Protein AF-A0A925BL27-F1 (afdb_monomer_lite)

Sequence (68 aa):
MPSTLKSLVQSRHPLISIETRDEEHALELVRAIAAELSRPLYEWSMTSGMRQLDKKGTWQPVAMKAGK

Secondary structure (DSSP, 8-state):
--HHHHHHHTSS--------S-HHHHHHHHHHHHHHTT---EEEETTTEEEEE-TTS-EEE-------

Radius of gyration: 13.44 Å; chains: 1; bounding box: 28×27×44 Å

Foldseek 3Di:
DPVVVLVVVVDPDPDDDDDDPCVVVVVVVVVVSCVVVVHWDWDADPVQGIWTQDPVRDTDDDPPPDDD

Structure (mmCIF, N/CA/C/O backbone):
data_AF-A0A925BL27-F1
#
_entry.id   AF-A0A925BL27-F1
#
loop_
_atom_site.group_PDB
_atom_site.id
_atom_site.type_symbol
_atom_site.label_atom_id
_atom_site.label_alt_id
_atom_site.label_comp_id
_atom_site.label_asym_id
_atom_site.label_entity_id
_atom_site.label_seq_id
_atom_site.pdbx_PDB_ins_code
_atom_site.Cartn_x
_atom_site.Cartn_y
_atom_site.Cartn_z
_atom_site.occupancy
_atom_site.B_iso_or_equiv
_atom_site.auth_seq_id
_atom_site.auth_comp_id
_atom_site.auth_asym_id
_atom_site.auth_atom_id
_atom_site.pdbx_PDB_model_num
ATOM 1 N N . MET A 1 1 ? -7.703 -0.123 -15.908 1.00 45.94 1 MET A N 1
ATOM 2 C CA . MET A 1 1 ? -7.937 0.066 -14.459 1.00 45.94 1 MET A CA 1
ATOM 3 C C . MET A 1 1 ? -7.256 -1.078 -13.721 1.00 45.94 1 MET A C 1
ATOM 5 O O . MET A 1 1 ? -7.525 -2.207 -14.118 1.00 45.94 1 MET A O 1
ATOM 9 N N . PRO A 1 2 ? -6.390 -0.856 -12.716 1.00 56.81 2 PRO A N 1
ATOM 10 C CA . PRO A 1 2 ? -5.765 -1.933 -11.942 1.00 56.81 2 PRO A CA 1
ATOM 11 C C . PRO A 1 2 ? -6.802 -2.528 -10.970 1.00 56.81 2 PRO A C 1
ATOM 13 O O . PRO A 1 2 ? -6.748 -2.337 -9.760 1.00 56.81 2 PRO A O 1
ATOM 16 N N . SER A 1 3 ? -7.829 -3.180 -11.515 1.00 68.69 3 SER A N 1
ATOM 17 C CA . SER A 1 3 ? -9.015 -3.623 -10.774 1.00 68.69 3 SER A CA 1
ATOM 18 C C . SER A 1 3 ? -8.735 -4.824 -9.873 1.00 68.69 3 SER A C 1
ATOM 20 O O . SER A 1 3 ? -9.288 -4.907 -8.780 1.00 68.69 3 SER A O 1
ATOM 22 N N . THR A 1 4 ? -7.843 -5.725 -10.286 1.00 84.62 4 THR A N 1
ATOM 23 C CA . THR A 1 4 ? -7.595 -6.982 -9.570 1.00 84.62 4 THR A CA 1
ATOM 24 C C . THR A 1 4 ? -6.954 -6.761 -8.202 1.00 84.62 4 THR A C 1
ATOM 26 O O . THR A 1 4 ? -7.446 -7.297 -7.213 1.00 84.62 4 THR A O 1
ATOM 29 N N . LEU A 1 5 ? -5.903 -5.934 -8.105 1.00 88.12 5 LEU A N 1
ATOM 30 C CA . LEU A 1 5 ? -5.215 -5.698 -6.828 1.00 88.12 5 LEU A CA 1
ATOM 31 C C . LEU A 1 5 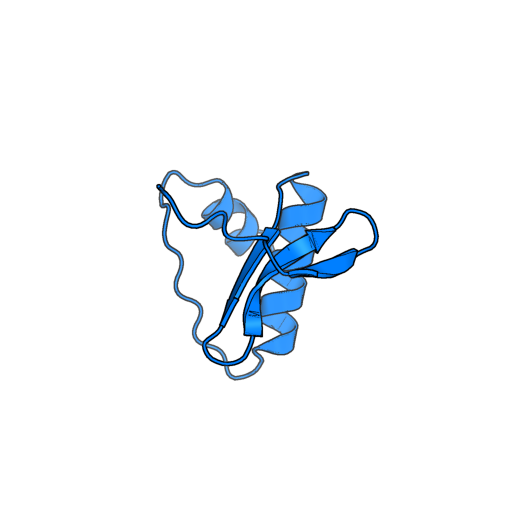? -6.135 -5.011 -5.813 1.00 88.12 5 LEU A C 1
ATOM 33 O O . LEU A 1 5 ? -6.175 -5.408 -4.652 1.00 88.12 5 LEU A O 1
ATOM 37 N N . LYS A 1 6 ? -6.947 -4.047 -6.258 1.00 90.25 6 LYS A N 1
ATOM 38 C CA . LYS A 1 6 ? -7.950 -3.399 -5.406 1.00 90.25 6 LYS A CA 1
ATOM 39 C C . LYS A 1 6 ? -8.958 -4.410 -4.854 1.00 90.25 6 LYS A C 1
ATOM 41 O O . LYS A 1 6 ? -9.222 -4.413 -3.653 1.00 90.25 6 LYS A O 1
ATOM 46 N N . SER A 1 7 ? -9.480 -5.298 -5.701 1.00 90.69 7 SER A N 1
ATOM 47 C CA . SER A 1 7 ? -10.389 -6.362 -5.261 1.00 90.69 7 SER A CA 1
ATOM 48 C C . SER A 1 7 ? -9.732 -7.313 -4.262 1.00 90.69 7 SER A C 1
ATOM 50 O O . SER A 1 7 ? -10.383 -7.702 -3.295 1.00 90.69 7 SER A O 1
ATOM 52 N N . LEU A 1 8 ? -8.451 -7.650 -4.448 1.00 90.44 8 LEU A N 1
ATOM 53 C CA . LEU A 1 8 ? -7.700 -8.473 -3.497 1.00 90.44 8 LEU A CA 1
ATOM 54 C C . LEU A 1 8 ? -7.539 -7.770 -2.143 1.00 90.44 8 LEU A C 1
ATOM 56 O O . LEU A 1 8 ? -7.836 -8.381 -1.119 1.00 90.44 8 LEU A O 1
ATOM 60 N N . VAL A 1 9 ? -7.169 -6.485 -2.135 1.00 89.06 9 VAL A N 1
ATOM 61 C CA . VAL A 1 9 ? -7.033 -5.667 -0.912 1.00 89.06 9 VAL A CA 1
ATOM 62 C C . VAL A 1 9 ? -8.356 -5.555 -0.146 1.00 89.06 9 VAL A C 1
ATOM 64 O O . VAL A 1 9 ? -8.366 -5.512 1.081 1.00 89.06 9 VAL A O 1
ATOM 67 N N . GLN A 1 10 ? -9.487 -5.515 -0.852 1.00 89.69 10 GLN A N 1
ATOM 68 C CA . GLN A 1 10 ? -10.820 -5.484 -0.239 1.00 89.69 10 GLN A CA 1
ATOM 69 C C . GLN A 1 10 ? -11.376 -6.879 0.090 1.00 89.69 10 GLN A C 1
ATOM 71 O O . GLN A 1 10 ? -12.444 -6.989 0.697 1.00 89.69 10 GLN A O 1
ATOM 76 N N . SER A 1 11 ? -10.689 -7.947 -0.317 1.00 88.50 11 SER A N 1
ATOM 77 C CA . SER A 1 11 ? -11.128 -9.314 -0.060 1.00 88.50 11 SER A CA 1
ATOM 78 C C . SER A 1 11 ? -10.889 -9.706 1.402 1.00 88.50 11 SER A C 1
ATOM 80 O O . SER A 1 11 ? -10.112 -9.086 2.122 1.00 88.50 11 SER A O 1
ATOM 82 N N . ARG A 1 12 ? -11.533 -10.783 1.863 1.00 85.56 12 ARG A N 1
ATOM 83 C CA . ARG A 1 12 ? -11.301 -11.344 3.208 1.00 85.56 12 ARG A CA 1
ATOM 84 C C . ARG A 1 12 ? -9.985 -12.140 3.316 1.00 85.56 12 ARG A C 1
ATOM 86 O O . ARG A 1 12 ? -9.837 -12.918 4.253 1.00 85.56 12 ARG A O 1
ATOM 93 N N . HIS A 1 13 ? -9.048 -11.965 2.378 1.00 82.44 13 HIS A N 1
ATOM 94 C CA . HIS A 1 13 ? -7.725 -12.592 2.399 1.00 82.44 13 HIS A CA 1
ATOM 95 C C . HIS A 1 13 ? -6.684 -11.563 2.861 1.00 82.44 13 HIS A C 1
ATOM 97 O O . HIS A 1 13 ? -6.373 -10.636 2.116 1.00 82.44 13 HIS A O 1
ATOM 103 N N . PRO A 1 14 ? -6.140 -11.694 4.082 1.00 79.94 14 PRO A N 1
ATOM 104 C CA . PRO A 1 14 ? -5.302 -10.658 4.685 1.00 79.94 14 PRO A CA 1
ATOM 105 C C . PRO A 1 14 ? -3.854 -10.631 4.166 1.00 79.94 14 PRO A C 1
ATOM 107 O O . PRO A 1 14 ? -3.091 -9.762 4.577 1.00 79.94 14 PRO A O 1
ATOM 110 N N . LEU A 1 15 ? -3.458 -11.572 3.303 1.00 90.88 15 LEU A N 1
ATOM 111 C CA . LEU A 1 15 ? -2.086 -11.721 2.822 1.00 90.88 15 LEU A CA 1
ATOM 112 C C . LEU A 1 15 ? -2.066 -11.841 1.296 1.00 90.88 15 LEU A C 1
ATOM 114 O O . LEU A 1 15 ? -2.721 -12.713 0.728 1.00 90.88 15 LEU A O 1
ATOM 118 N N . ILE A 1 16 ? -1.292 -10.972 0.651 1.00 90.06 16 ILE A N 1
ATOM 119 C CA . ILE A 1 16 ? -1.081 -10.940 -0.797 1.00 90.06 16 ILE A CA 1
ATOM 120 C C . ILE A 1 16 ? 0.432 -10.985 -1.022 1.00 90.06 16 ILE A C 1
ATOM 122 O O . ILE A 1 16 ? 1.144 -10.131 -0.499 1.00 90.06 16 ILE A O 1
ATOM 126 N N . SER A 1 17 ? 0.916 -11.967 -1.785 1.00 93.38 17 SER A N 1
ATOM 127 C CA . SER A 1 17 ? 2.309 -12.007 -2.248 1.00 93.38 17 SER A CA 1
ATOM 128 C C . SER A 1 17 ? 2.386 -11.435 -3.662 1.00 93.38 17 SER A C 1
ATOM 130 O O . SER A 1 17 ? 1.569 -11.799 -4.510 1.00 93.38 17 SER A O 1
ATOM 132 N N . ILE A 1 18 ? 3.341 -10.539 -3.912 1.00 93.00 18 ILE A N 1
ATOM 133 C CA . ILE A 1 18 ? 3.587 -9.937 -5.227 1.00 93.00 18 ILE A CA 1
ATOM 134 C C . ILE A 1 18 ? 5.026 -10.263 -5.622 1.00 93.00 18 ILE A C 1
ATOM 136 O O . ILE A 1 18 ? 5.964 -9.781 -4.996 1.00 93.00 18 ILE A O 1
ATOM 140 N N . GLU A 1 19 ? 5.192 -11.057 -6.676 1.00 95.62 19 GLU A N 1
ATOM 141 C CA . GLU A 1 19 ? 6.490 -11.334 -7.289 1.00 95.62 19 GLU A CA 1
ATOM 142 C C . GLU A 1 19 ? 6.558 -10.621 -8.637 1.00 95.62 19 GLU A C 1
ATOM 144 O O . GLU A 1 19 ? 5.756 -10.872 -9.538 1.00 95.62 19 GLU A O 1
ATOM 149 N N . THR A 1 20 ? 7.491 -9.684 -8.770 1.00 94.94 20 THR A N 1
ATOM 150 C CA . THR A 1 20 ?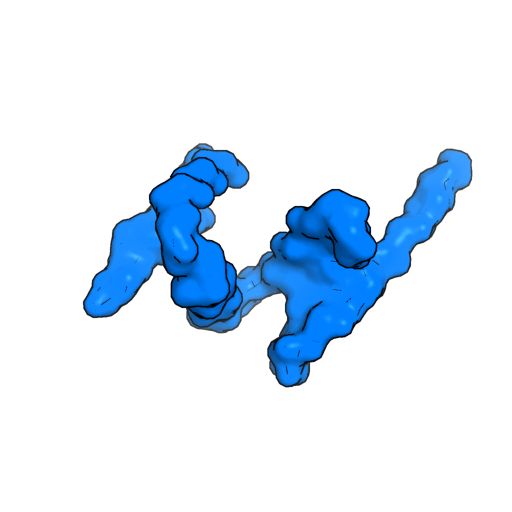 7.638 -8.852 -9.965 1.00 94.94 20 THR A CA 1
ATOM 151 C C . THR A 1 20 ? 9.091 -8.431 -10.136 1.00 94.94 20 THR A C 1
ATOM 153 O O . THR A 1 20 ? 9.850 -8.372 -9.171 1.00 94.94 20 THR A O 1
ATOM 156 N N . ARG A 1 21 ? 9.484 -8.130 -11.377 1.00 97.19 21 ARG A N 1
ATOM 157 C CA . ARG A 1 21 ? 10.780 -7.497 -11.678 1.00 97.19 21 ARG A CA 1
ATOM 158 C C . ARG A 1 21 ? 10.716 -5.973 -11.563 1.00 97.19 21 ARG A C 1
ATOM 160 O O . ARG A 1 21 ? 11.759 -5.335 -11.515 1.00 97.19 21 ARG A O 1
ATOM 167 N N . ASP A 1 22 ? 9.505 -5.425 -11.544 1.00 96.31 22 ASP A N 1
ATOM 168 C CA . ASP A 1 22 ? 9.211 -4.001 -11.421 1.00 96.31 22 ASP A CA 1
ATOM 169 C C . ASP A 1 22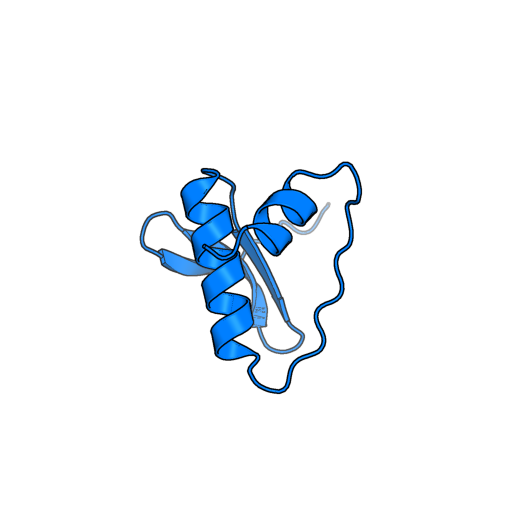 ? 8.558 -3.741 -10.058 1.00 96.31 22 ASP A C 1
ATOM 171 O O . ASP A 1 22 ? 7.332 -3.712 -9.911 1.00 96.31 22 ASP A O 1
ATOM 175 N N . GLU A 1 23 ? 9.404 -3.694 -9.030 1.00 93.94 23 GL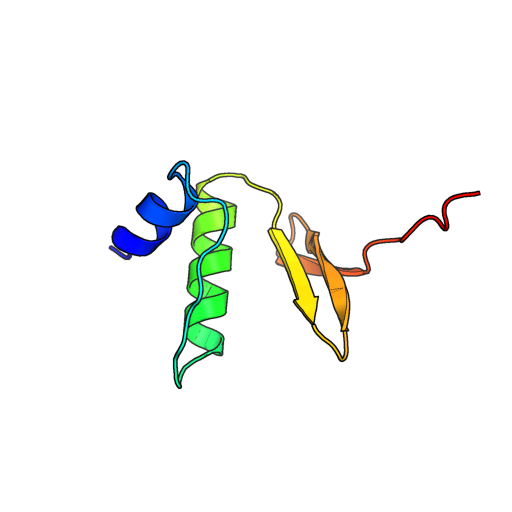U A N 1
ATOM 176 C CA . GLU A 1 23 ? 8.993 -3.476 -7.641 1.00 93.94 23 GLU A CA 1
ATOM 177 C C . GLU A 1 23 ? 8.440 -2.063 -7.439 1.00 93.94 23 GLU A C 1
ATOM 179 O O . GLU A 1 23 ? 7.422 -1.886 -6.770 1.00 93.94 23 GLU A O 1
ATOM 184 N N . GLU A 1 24 ? 9.074 -1.065 -8.057 1.00 93.88 24 GLU A N 1
ATOM 185 C CA . GLU A 1 24 ? 8.695 0.341 -7.929 1.00 93.88 24 GLU A CA 1
ATOM 186 C C . GLU A 1 24 ? 7.256 0.560 -8.404 1.00 93.88 24 GLU A C 1
ATOM 188 O O . GLU A 1 24 ? 6.431 1.079 -7.643 1.00 93.88 24 GLU A O 1
ATOM 193 N N . HIS A 1 25 ? 6.903 0.042 -9.584 1.00 93.88 25 HIS A N 1
ATOM 194 C CA . HIS A 1 25 ? 5.536 0.135 -10.088 1.00 93.88 25 HIS A CA 1
ATOM 195 C C . HIS A 1 25 ? 4.516 -0.579 -9.185 1.00 93.88 25 HIS A C 1
ATOM 197 O O . HIS A 1 25 ? 3.414 -0.075 -8.945 1.00 93.88 25 HIS A O 1
ATOM 203 N N . ALA A 1 26 ? 4.862 -1.749 -8.640 1.00 94.44 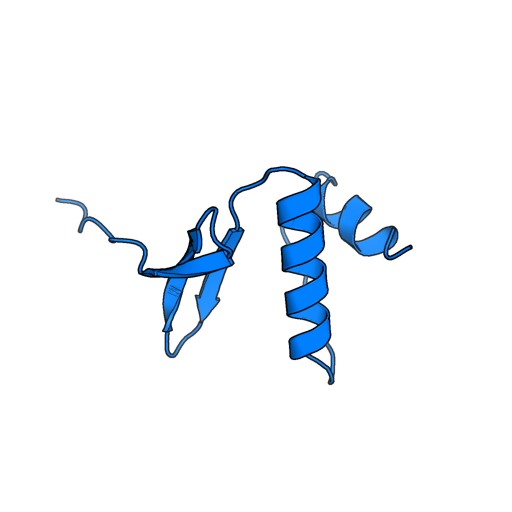26 ALA A N 1
ATOM 204 C CA . ALA A 1 26 ? 3.974 -2.465 -7.725 1.00 94.44 26 ALA A CA 1
ATOM 205 C C . ALA A 1 26 ? 3.711 -1.666 -6.437 1.00 94.44 26 ALA A C 1
ATOM 207 O O . ALA A 1 26 ? 2.564 -1.578 -5.984 1.00 94.44 26 ALA A O 1
ATOM 208 N N . LEU A 1 27 ? 4.746 -1.040 -5.873 1.00 93.19 27 LEU A N 1
ATOM 209 C CA . LEU A 1 27 ? 4.623 -0.178 -4.698 1.00 93.19 27 LEU A CA 1
ATOM 210 C C . LEU A 1 27 ? 3.776 1.069 -4.992 1.00 93.19 27 LEU A C 1
ATOM 212 O O . LEU A 1 27 ? 2.948 1.452 -4.159 1.00 93.19 27 LEU A O 1
ATOM 216 N N . GLU A 1 28 ? 3.927 1.684 -6.166 1.00 93.88 28 GLU A N 1
ATOM 217 C CA . GLU A 1 28 ? 3.084 2.805 -6.606 1.00 93.88 28 GLU A CA 1
ATOM 218 C C . GLU A 1 28 ? 1.605 2.418 -6.682 1.00 93.88 28 GLU A C 1
ATOM 220 O O . GLU A 1 28 ? 0.748 3.146 -6.172 1.00 93.88 28 GLU A O 1
ATOM 225 N N . LEU A 1 29 ? 1.294 1.249 -7.251 1.00 94.12 29 LEU A N 1
ATOM 226 C CA . LEU A 1 29 ? -0.078 0.743 -7.320 1.00 94.12 29 LEU A CA 1
ATOM 227 C C . LEU A 1 29 ? -0.674 0.516 -5.926 1.00 94.12 29 LEU A C 1
ATOM 229 O O . LEU A 1 29 ? -1.818 0.905 -5.679 1.00 94.12 29 LEU A O 1
ATOM 233 N N . VAL A 1 30 ? 0.090 -0.065 -4.996 1.00 93.62 30 VAL A N 1
ATOM 234 C CA . VAL A 1 30 ? -0.355 -0.250 -3.604 1.00 93.62 30 VAL A CA 1
ATOM 235 C C . VAL A 1 30 ? -0.637 1.099 -2.935 1.00 93.62 30 VAL A C 1
ATOM 237 O O . VAL A 1 30 ? -1.674 1.255 -2.285 1.00 93.62 30 VAL A O 1
ATOM 240 N N . ARG A 1 31 ? 0.232 2.100 -3.129 1.00 93.00 31 ARG A N 1
ATOM 241 C CA . ARG A 1 31 ? 0.027 3.464 -2.606 1.00 93.00 31 ARG A CA 1
ATOM 242 C C . ARG A 1 31 ? -1.214 4.123 -3.188 1.00 93.00 31 ARG A C 1
ATOM 244 O O . ARG A 1 31 ? -2.006 4.685 -2.430 1.00 93.00 31 ARG A O 1
ATOM 251 N N . ALA A 1 32 ? -1.405 4.023 -4.501 1.00 93.50 32 ALA A N 1
ATOM 252 C CA . ALA A 1 32 ? -2.573 4.569 -5.181 1.00 93.50 32 ALA A CA 1
ATOM 253 C C . ALA A 1 32 ? -3.870 3.944 -4.647 1.00 93.50 32 ALA A C 1
ATOM 255 O O . ALA A 1 32 ? -4.808 4.667 -4.316 1.00 93.50 32 ALA A O 1
ATOM 256 N N . ILE A 1 33 ? -3.899 2.619 -4.472 1.00 93.50 33 ILE A N 1
ATOM 257 C CA . ILE A 1 33 ? -5.056 1.903 -3.917 1.00 93.50 33 ILE A CA 1
ATOM 258 C C . ILE A 1 33 ? -5.302 2.292 -2.455 1.00 93.50 33 ILE A C 1
ATOM 260 O O . ILE A 1 33 ? -6.448 2.514 -2.070 1.00 93.50 33 ILE A O 1
ATOM 264 N N . ALA A 1 34 ? -4.260 2.403 -1.626 1.00 92.81 34 ALA A N 1
ATOM 265 C CA . ALA A 1 34 ? -4.414 2.822 -0.233 1.00 92.81 34 ALA A CA 1
ATOM 266 C C . ALA A 1 34 ? -4.993 4.244 -0.125 1.00 92.81 34 ALA A C 1
ATOM 268 O O . ALA A 1 34 ? -5.911 4.472 0.669 1.00 92.81 34 ALA A O 1
ATOM 269 N N . ALA A 1 35 ? -4.513 5.169 -0.964 1.00 92.44 35 ALA A N 1
ATOM 270 C CA . ALA A 1 35 ? -5.043 6.525 -1.061 1.00 92.44 35 ALA A CA 1
ATOM 271 C C . ALA A 1 35 ? -6.506 6.531 -1.533 1.00 92.44 35 ALA A C 1
ATOM 273 O O . ALA A 1 35 ? -7.353 7.154 -0.893 1.00 92.44 35 ALA A O 1
ATOM 274 N N . GLU A 1 36 ? -6.825 5.778 -2.591 1.00 92.50 36 GLU A N 1
ATOM 275 C CA . GLU A 1 36 ? -8.188 5.644 -3.121 1.00 92.50 36 GLU A CA 1
ATOM 276 C C . GLU A 1 36 ? -9.157 5.080 -2.069 1.00 92.50 36 GLU A C 1
ATOM 278 O O . GLU A 1 36 ? -10.286 5.549 -1.931 1.00 92.50 36 GLU A O 1
ATOM 283 N N . LEU A 1 37 ? -8.710 4.103 -1.277 1.00 91.88 37 LEU A N 1
ATOM 284 C CA . LEU A 1 37 ? -9.502 3.490 -0.211 1.00 91.88 37 LEU A CA 1
ATOM 285 C C . LEU A 1 37 ? -9.493 4.293 1.101 1.00 91.88 37 LEU A C 1
ATOM 287 O O . LEU A 1 37 ? -10.123 3.862 2.069 1.00 91.88 37 LEU A O 1
ATOM 291 N N . SER A 1 38 ? -8.785 5.429 1.159 1.00 92.38 38 SER A N 1
ATOM 292 C CA . SER A 1 38 ? -8.571 6.215 2.385 1.00 92.38 38 SER A CA 1
ATOM 293 C C . SER A 1 38 ? -8.082 5.359 3.564 1.00 92.38 38 SER A C 1
ATOM 295 O O . SER A 1 38 ? -8.511 5.530 4.709 1.00 92.38 38 SER A O 1
ATOM 297 N N . ARG A 1 39 ? -7.197 4.395 3.285 1.00 90.94 39 ARG A N 1
ATOM 298 C CA . ARG A 1 39 ? -6.605 3.491 4.279 1.00 90.94 39 ARG A CA 1
ATOM 299 C C . ARG A 1 39 ? -5.193 3.960 4.642 1.00 90.94 39 ARG A C 1
ATOM 301 O O . ARG A 1 39 ? -4.456 4.391 3.758 1.00 90.94 39 ARG A O 1
ATOM 308 N N . PRO A 1 40 ? -4.783 3.860 5.918 1.00 93.88 40 PRO A N 1
ATOM 309 C CA . PRO A 1 40 ? -3.393 4.106 6.277 1.00 93.88 40 PRO A CA 1
ATOM 310 C C . PRO A 1 40 ? -2.495 3.051 5.619 1.00 93.88 40 PRO A C 1
ATOM 312 O O . PRO A 1 40 ? -2.818 1.863 5.646 1.00 93.88 40 PRO A O 1
ATOM 315 N N . LEU A 1 41 ? -1.369 3.489 5.057 1.00 95.06 41 LEU A N 1
ATOM 316 C CA . LEU A 1 41 ? -0.362 2.603 4.486 1.00 95.06 41 LEU A CA 1
ATOM 317 C C . LEU A 1 41 ? 0.851 2.530 5.411 1.00 95.06 41 LEU A C 1
ATOM 319 O O . LEU A 1 41 ? 1.441 3.557 5.755 1.00 95.06 41 LEU A O 1
ATOM 323 N N . TYR A 1 42 ? 1.221 1.307 5.772 1.00 95.56 42 TYR A N 1
ATOM 324 C CA . TYR A 1 42 ? 2.437 0.995 6.506 1.00 95.56 42 TYR A CA 1
ATOM 325 C C . TYR A 1 42 ? 3.338 0.147 5.620 1.00 95.56 42 TYR A C 1
ATOM 327 O O . TYR A 1 42 ? 2.867 -0.778 4.961 1.00 95.56 42 TYR A O 1
ATOM 335 N N . GLU A 1 43 ? 4.625 0.459 5.630 1.00 94.94 43 GLU A N 1
ATOM 336 C CA . GLU A 1 43 ? 5.659 -0.303 4.944 1.00 94.94 43 GLU A CA 1
ATOM 337 C C . GLU A 1 43 ? 6.654 -0.791 5.986 1.00 94.94 43 GLU A C 1
ATOM 339 O O . GLU A 1 43 ? 7.023 -0.061 6.910 1.00 94.94 43 GLU A O 1
ATOM 344 N N . TRP A 1 44 ? 7.080 -2.037 5.843 1.00 95.06 44 TRP A N 1
ATOM 345 C CA . TRP A 1 44 ? 8.211 -2.555 6.585 1.00 95.06 44 TRP A CA 1
ATOM 346 C C . TRP A 1 44 ? 9.231 -3.085 5.596 1.00 95.06 44 TRP A C 1
ATOM 348 O O . TRP A 1 44 ? 8.890 -3.842 4.689 1.00 95.06 44 TRP A O 1
ATOM 358 N N . SER A 1 45 ? 10.488 -2.715 5.803 1.00 91.62 45 SER A N 1
ATOM 359 C CA . SER A 1 45 ? 11.607 -3.348 5.124 1.00 91.62 45 SER A CA 1
ATOM 360 C C . SER A 1 45 ? 12.753 -3.577 6.095 1.00 91.62 45 SER A C 1
ATOM 362 O O . SER A 1 45 ? 12.850 -2.934 7.145 1.00 91.62 45 SER A O 1
ATOM 364 N N . MET A 1 46 ? 13.654 -4.480 5.716 1.00 92.75 46 MET A N 1
ATOM 365 C CA . MET A 1 46 ? 14.808 -4.837 6.536 1.00 92.75 46 MET A CA 1
ATOM 366 C C . MET A 1 46 ? 15.701 -3.627 6.855 1.00 92.75 46 MET A C 1
ATOM 368 O O . MET A 1 46 ? 16.216 -3.510 7.961 1.00 92.75 46 MET A O 1
ATOM 372 N N . THR A 1 47 ? 15.884 -2.710 5.900 1.00 93.00 47 THR A N 1
ATOM 373 C CA . THR A 1 47 ? 16.819 -1.577 6.031 1.00 93.00 47 THR A CA 1
ATOM 374 C C . THR A 1 47 ? 16.187 -0.341 6.655 1.00 93.00 47 THR A C 1
ATOM 376 O O . THR A 1 47 ? 16.885 0.505 7.211 1.00 93.00 47 THR A O 1
ATOM 379 N N . SER A 1 48 ? 14.869 -0.206 6.537 1.00 90.19 48 SER A N 1
ATOM 380 C CA . SER A 1 48 ? 14.148 1.019 6.881 1.00 90.19 48 SER A CA 1
ATOM 381 C C . SER A 1 48 ? 13.274 0.891 8.121 1.00 90.19 48 SER A C 1
ATOM 383 O O . SER A 1 48 ? 12.794 1.911 8.629 1.00 90.19 48 SER A O 1
ATOM 385 N N . GLY A 1 49 ? 13.085 -0.338 8.607 1.00 93.81 49 GLY A N 1
ATOM 386 C CA . GLY A 1 49 ? 12.146 -0.648 9.670 1.00 93.81 49 GLY A CA 1
ATOM 387 C C . GLY A 1 49 ? 10.707 -0.365 9.245 1.00 93.81 49 GLY A C 1
ATOM 388 O O . GLY A 1 49 ? 10.388 -0.313 8.058 1.00 93.81 49 GLY A O 1
ATOM 389 N N . MET A 1 50 ? 9.832 -0.183 10.234 1.00 95.19 50 MET A N 1
ATOM 390 C CA . MET A 1 50 ? 8.432 0.154 9.993 1.00 95.19 50 MET A CA 1
ATOM 391 C C . MET A 1 50 ? 8.261 1.661 9.780 1.00 95.19 50 MET A C 1
ATOM 393 O O . MET A 1 50 ? 8.658 2.477 10.619 1.00 95.19 50 MET A O 1
ATOM 397 N N . ARG A 1 51 ? 7.617 2.031 8.677 1.00 95.25 51 ARG A N 1
ATOM 398 C CA . ARG A 1 51 ? 7.284 3.408 8.311 1.00 95.25 51 ARG A CA 1
ATOM 399 C C . ARG A 1 51 ? 5.808 3.510 7.946 1.00 95.25 51 ARG A C 1
ATOM 401 O O . ARG A 1 51 ? 5.187 2.534 7.535 1.00 95.25 51 ARG A O 1
ATOM 408 N N . GLN A 1 52 ? 5.241 4.695 8.112 1.00 95.62 52 GLN A N 1
ATOM 409 C CA . GLN A 1 52 ? 3.875 5.021 7.723 1.00 95.62 52 GLN A CA 1
ATOM 410 C C . GLN A 1 52 ? 3.897 6.132 6.681 1.00 95.62 52 GLN A C 1
ATOM 412 O O . GLN A 1 52 ? 4.665 7.088 6.810 1.00 95.62 52 GLN A O 1
ATOM 417 N N . LEU A 1 53 ? 3.046 6.017 5.666 1.00 94.75 53 LEU A N 1
ATOM 418 C CA . LEU A 1 53 ? 2.841 7.089 4.704 1.00 94.75 53 LEU A CA 1
ATOM 419 C C . LEU A 1 53 ? 1.910 8.130 5.327 1.00 94.75 53 LEU A C 1
ATOM 421 O O . LEU A 1 53 ? 0.772 7.817 5.695 1.00 94.75 53 LEU A O 1
ATOM 425 N N . ASP A 1 54 ? 2.395 9.359 5.481 1.00 91.06 54 ASP A N 1
ATOM 426 C CA . ASP A 1 54 ? 1.576 10.449 5.995 1.00 91.06 54 ASP A CA 1
ATOM 427 C C . ASP A 1 54 ? 0.619 11.008 4.925 1.00 91.06 54 ASP A C 1
ATOM 429 O O . ASP A 1 54 ? 0.661 10.658 3.744 1.00 91.06 54 ASP A O 1
ATOM 433 N N . LYS A 1 55 ? -0.268 11.920 5.338 1.00 86.50 55 LYS A N 1
ATOM 434 C CA . LYS A 1 55 ? -1.250 12.551 4.438 1.00 86.50 55 LYS A CA 1
ATOM 435 C C . LYS A 1 55 ? -0.616 13.410 3.336 1.00 86.50 55 LYS A C 1
ATOM 437 O O . LYS A 1 55 ? -1.312 13.774 2.394 1.00 86.50 55 LYS A O 1
ATOM 442 N N . LYS A 1 56 ? 0.662 13.772 3.469 1.00 87.62 56 LYS A N 1
ATOM 443 C CA . LYS A 1 56 ? 1.432 14.538 2.482 1.00 87.62 56 LYS A CA 1
ATOM 444 C C . LYS A 1 56 ? 2.223 13.617 1.544 1.00 87.62 56 LYS A C 1
ATOM 446 O O . LYS A 1 56 ? 3.013 14.115 0.749 1.00 87.62 56 LYS A O 1
ATOM 451 N N . GLY A 1 57 ? 2.041 12.296 1.637 1.00 86.94 57 GLY A N 1
ATOM 452 C CA . GLY A 1 57 ? 2.769 11.317 0.830 1.00 86.94 57 GLY A CA 1
ATOM 453 C C . GLY A 1 57 ? 4.222 11.123 1.265 1.00 86.94 57 GLY A C 1
ATOM 454 O O . GLY A 1 57 ? 5.018 10.595 0.492 1.00 86.94 57 GLY A O 1
ATOM 455 N N . THR A 1 58 ? 4.589 11.544 2.478 1.00 91.75 58 THR A N 1
ATOM 456 C CA . THR A 1 58 ? 5.954 11.406 3.003 1.00 91.75 58 THR A CA 1
ATOM 457 C C . THR A 1 58 ? 6.038 10.215 3.955 1.00 9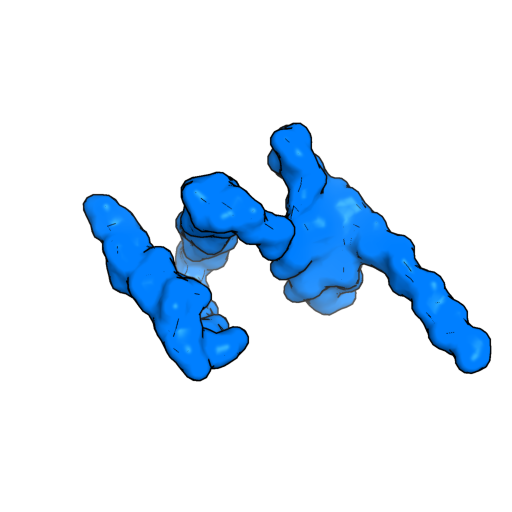1.75 58 THR A C 1
ATOM 459 O O . THR A 1 58 ? 5.137 9.983 4.764 1.00 91.75 58 THR A O 1
ATOM 462 N N . TRP A 1 59 ? 7.122 9.442 3.864 1.00 93.19 59 TRP A N 1
ATOM 463 C CA . TRP A 1 59 ? 7.384 8.340 4.785 1.00 93.19 59 TRP A CA 1
ATOM 464 C C . TRP A 1 59 ? 7.864 8.852 6.133 1.00 93.19 59 TRP A C 1
ATOM 466 O O . TRP A 1 59 ? 8.890 9.523 6.214 1.00 93.19 59 TRP A O 1
ATOM 476 N N . GLN A 1 60 ? 7.157 8.457 7.186 1.00 93.25 60 GLN A N 1
ATOM 477 C CA . GLN A 1 60 ? 7.511 8.771 8.561 1.00 93.25 60 GLN A CA 1
ATOM 478 C C . GLN A 1 60 ? 7.843 7.483 9.318 1.00 93.25 60 GLN A C 1
ATOM 480 O O . GLN A 1 60 ? 7.092 6.510 9.210 1.00 93.25 60 GLN A O 1
ATOM 485 N N . PRO A 1 61 ? 8.938 7.435 10.096 1.00 92.62 61 PRO A N 1
ATOM 486 C CA . PRO A 1 61 ? 9.199 6.311 10.986 1.00 92.62 61 PRO A CA 1
ATOM 487 C C . PRO A 1 61 ? 8.031 6.098 11.951 1.00 92.62 61 PRO A C 1
ATOM 489 O O . PRO A 1 61 ? 7.547 7.050 12.570 1.00 92.62 61 PRO A O 1
ATOM 492 N N . VAL A 1 62 ? 7.583 4.851 12.108 1.00 90.69 62 VAL A N 1
ATOM 493 C CA . VAL A 1 62 ? 6.596 4.532 13.142 1.00 90.69 62 VAL A CA 1
ATOM 494 C C . VAL A 1 62 ? 7.327 4.479 14.475 1.00 90.69 62 VAL A C 1
ATOM 496 O O . VAL A 1 62 ? 8.186 3.623 14.686 1.00 90.69 62 VAL A O 1
ATOM 499 N N . ALA A 1 63 ? 6.989 5.393 15.386 1.00 77.94 63 ALA A N 1
ATOM 500 C CA . ALA A 1 63 ? 7.502 5.359 16.748 1.00 77.94 63 ALA A CA 1
ATOM 501 C C . ALA A 1 63 ? 7.001 4.085 17.442 1.00 77.94 63 ALA A C 1
ATOM 503 O O . ALA A 1 63 ? 5.873 4.028 17.936 1.00 77.94 63 ALA A O 1
ATOM 504 N N . MET A 1 64 ? 7.839 3.050 17.478 1.00 63.28 64 MET A N 1
ATOM 505 C CA . MET A 1 64 ? 7.571 1.873 18.289 1.00 63.28 64 MET A CA 1
ATOM 506 C C . MET A 1 64 ? 7.754 2.269 19.749 1.00 63.28 64 MET A C 1
ATOM 508 O O . MET A 1 64 ? 8.875 2.412 20.235 1.00 63.28 64 MET A O 1
ATOM 512 N N . LYS A 1 65 ? 6.647 2.494 20.461 1.00 58.78 65 LYS A N 1
ATOM 513 C CA . LYS A 1 65 ? 6.707 2.545 21.920 1.00 58.78 65 LYS A CA 1
ATOM 514 C C . LYS A 1 65 ? 7.106 1.149 22.377 1.00 58.78 65 LYS A C 1
ATOM 516 O O . LYS A 1 65 ? 6.327 0.216 22.204 1.00 58.78 65 LYS A O 1
ATOM 521 N N . ALA A 1 66 ? 8.320 1.016 22.907 1.00 54.75 66 ALA A N 1
ATOM 522 C CA . ALA A 1 66 ? 8.734 -0.190 23.604 1.00 54.75 66 ALA A CA 1
ATOM 523 C C . ALA A 1 66 ? 7.658 -0.499 24.653 1.00 54.75 66 ALA A C 1
ATOM 525 O O . ALA A 1 66 ? 7.401 0.320 25.540 1.00 54.75 66 ALA A O 1
ATOM 526 N N . GLY A 1 67 ? 6.956 -1.619 24.467 1.00 60.06 67 GLY A N 1
ATOM 527 C CA . GLY A 1 67 ? 6.033 -2.137 25.467 1.00 60.06 67 GLY A CA 1
ATOM 528 C C . GLY A 1 67 ? 6.796 -2.282 26.778 1.00 60.06 67 GLY A C 1
ATOM 529 O O . GLY A 1 67 ? 7.916 -2.789 26.780 1.00 60.06 67 GLY A O 1
ATOM 530 N N . LYS A 1 68 ? 6.226 -1.732 27.847 1.00 41.41 68 LYS A N 1
ATOM 531 C CA . LYS A 1 68 ? 6.769 -1.826 29.199 1.00 41.41 68 LYS A CA 1
ATOM 532 C C . LYS A 1 68 ? 6.535 -3.220 29.765 1.00 41.41 68 LYS A C 1
ATOM 534 O O . LYS A 1 68 ? 5.459 -3.778 29.453 1.00 41.41 68 LYS A O 1
#

pLDDT: mean 87.54, std 12.31, range [41.41, 97.19]